Protein AF-A0A0B6YQS5-F1 (afdb_monomer)

Sequence (88 aa):
PTGQNNLCSLDLLHTAGLVNYFGKSMPLDKIQISPLLLQKGETRLALYGLGSIRDERLHRMFLKKDVSMLRPKEHQDGWFNIFVLHQN

Structure (mmCIF, N/CA/C/O backbone):
data_AF-A0A0B6YQS5-F1
#
_entry.id   AF-A0A0B6YQS5-F1
#
loop_
_atom_site.group_PDB
_atom_site.id
_atom_site.type_symbol
_atom_site.label_atom_id
_atom_site.label_alt_id
_atom_site.label_comp_id
_atom_site.label_asym_id
_atom_site.label_entity_id
_atom_site.label_seq_id
_atom_site.pdbx_PDB_ins_code
_atom_site.Cartn_x
_atom_site.Cartn_y
_atom_site.Cartn_z
_atom_site.occupancy
_atom_site.B_iso_or_equiv
_atom_site.auth_seq_id
_atom_site.auth_comp_id
_atom_site.auth_asym_id
_atom_site.auth_atom_id
_atom_site.pdbx_PDB_model_num
ATOM 1 N N . PRO A 1 1 ? 2.093 -5.805 -14.443 1.00 81.75 1 PRO A N 1
ATOM 2 C CA . PRO A 1 1 ? 1.324 -5.007 -15.427 1.00 81.75 1 PRO A CA 1
ATOM 3 C C . PRO A 1 1 ? 1.960 -5.153 -16.812 1.00 81.75 1 PRO A C 1
ATOM 5 O O . PRO A 1 1 ? 3.182 -5.063 -16.897 1.00 81.75 1 PRO A O 1
ATOM 8 N N . THR A 1 2 ? 1.180 -5.469 -17.844 1.00 78.12 2 THR A N 1
ATOM 9 C CA . THR A 1 2 ? 1.663 -5.771 -19.202 1.00 78.12 2 THR A CA 1
ATOM 10 C C . THR A 1 2 ? 0.654 -5.315 -20.260 1.00 78.12 2 THR A C 1
ATOM 12 O O . THR A 1 2 ? -0.529 -5.135 -19.969 1.00 78.12 2 THR A O 1
ATOM 15 N N . GLY A 1 3 ? 1.114 -5.162 -21.504 1.00 79.12 3 GLY A N 1
ATOM 16 C CA . GLY A 1 3 ? 0.266 -4.831 -22.654 1.00 79.12 3 GLY A CA 1
ATOM 17 C C . GLY A 1 3 ? -0.088 -3.346 -22.774 1.00 79.12 3 GLY A C 1
ATOM 18 O O . GLY A 1 3 ? 0.317 -2.522 -21.956 1.00 79.12 3 GLY A O 1
ATOM 19 N N . GLN A 1 4 ? -0.858 -3.016 -23.815 1.00 69.12 4 GLN A N 1
ATOM 20 C CA . GLN A 1 4 ? -1.150 -1.642 -24.255 1.00 69.12 4 GLN A CA 1
ATOM 21 C C . GLN A 1 4 ? -1.812 -0.770 -23.173 1.00 69.12 4 GLN A C 1
ATOM 23 O O . GLN A 1 4 ? -1.573 0.431 -23.122 1.00 69.12 4 GLN A O 1
ATOM 28 N N . ASN A 1 5 ? -2.562 -1.394 -22.260 1.00 75.69 5 ASN A N 1
ATOM 29 C CA . ASN A 1 5 ? -3.293 -0.713 -21.186 1.00 75.69 5 ASN A CA 1
ATOM 30 C C . ASN A 1 5 ? -2.629 -0.859 -19.806 1.00 75.69 5 ASN A C 1
ATOM 32 O O . ASN A 1 5 ? -3.216 -0.472 -18.797 1.00 75.69 5 ASN A O 1
ATOM 36 N N . ASN A 1 6 ? -1.424 -1.440 -19.737 1.00 79.62 6 ASN A N 1
ATOM 37 C CA . ASN A 1 6 ? -0.695 -1.673 -18.488 1.00 79.62 6 ASN A CA 1
ATOM 38 C C . ASN A 1 6 ? -1.556 -2.371 -17.406 1.00 79.62 6 ASN A C 1
ATOM 40 O O . ASN A 1 6 ? -1.575 -1.982 -16.229 1.00 79.62 6 ASN A O 1
ATOM 44 N N . LEU A 1 7 ? -2.301 -3.398 -17.826 1.00 84.12 7 LEU A N 1
ATOM 45 C CA . LEU A 1 7 ? -3.190 -4.185 -16.971 1.00 84.12 7 LEU A CA 1
ATOM 46 C C . LEU A 1 7 ? -2.449 -5.399 -16.398 1.00 84.12 7 LEU A C 1
ATOM 48 O O . LEU A 1 7 ? -1.456 -5.866 -16.956 1.00 84.12 7 LEU A O 1
ATOM 52 N N . CYS A 1 8 ? -2.895 -5.912 -15.262 1.00 87.31 8 CYS A N 1
ATOM 53 C CA . CYS A 1 8 ? -2.440 -7.176 -14.691 1.00 87.31 8 CYS A CA 1
ATOM 54 C C . CYS A 1 8 ? -3.619 -8.137 -14.493 1.00 87.31 8 CYS A C 1
ATOM 56 O O . CYS A 1 8 ? -4.777 -7.737 -14.558 1.00 87.31 8 CYS A O 1
ATOM 58 N N . SER A 1 9 ? -3.340 -9.412 -14.213 1.00 90.44 9 SER A N 1
ATOM 59 C CA . SER A 1 9 ? -4.388 -10.414 -13.966 1.00 90.44 9 SER A CA 1
ATOM 60 C C . SER A 1 9 ? -5.319 -10.032 -12.807 1.00 90.44 9 SER A C 1
ATOM 62 O O . SER A 1 9 ? -6.493 -10.386 -12.821 1.00 90.44 9 SER A O 1
ATOM 64 N N . LEU A 1 10 ? -4.820 -9.264 -11.828 1.00 90.44 10 LEU A N 1
ATOM 65 C CA . LEU A 1 10 ? -5.640 -8.738 -10.733 1.00 90.44 10 LEU A CA 1
ATOM 66 C C . LEU A 1 10 ? -6.665 -7.707 -11.218 1.00 90.44 10 LEU A C 1
ATOM 68 O O . LEU A 1 10 ? -7.744 -7.649 -10.641 1.00 90.44 10 LEU A O 1
ATOM 72 N N . ASP A 1 11 ? -6.377 -6.946 -12.282 1.00 90.44 11 ASP A N 1
ATOM 73 C CA . ASP A 1 11 ? -7.348 -6.013 -12.866 1.00 90.44 11 ASP A CA 1
ATOM 74 C C . ASP A 1 11 ? -8.564 -6.786 -13.428 1.00 90.44 11 ASP A C 1
ATOM 76 O O . ASP A 1 11 ? -9.694 -6.348 -13.244 1.00 90.44 11 ASP A O 1
ATOM 80 N N . LEU A 1 12 ? -8.362 -7.971 -14.027 1.00 92.50 12 LEU A N 1
ATOM 81 C CA . LEU A 1 12 ? -9.457 -8.831 -14.514 1.00 92.50 12 LEU A CA 1
ATOM 82 C C . LEU A 1 12 ? -10.313 -9.404 -13.377 1.00 92.50 12 LEU A C 1
ATOM 84 O O . LEU A 1 12 ? -11.538 -9.424 -13.456 1.00 92.50 12 LEU A O 1
ATOM 88 N N . LEU A 1 13 ? -9.675 -9.881 -12.307 1.00 94.25 13 LEU A N 1
ATOM 89 C CA . LEU A 1 13 ? -10.401 -10.397 -11.143 1.00 94.25 13 LEU A CA 1
ATOM 90 C C . LEU A 1 13 ? -11.139 -9.281 -10.397 1.00 94.25 13 LEU A C 1
ATOM 92 O O . LEU A 1 13 ? -12.203 -9.517 -9.824 1.00 94.25 13 LEU A O 1
ATOM 96 N N . HIS A 1 14 ? -10.584 -8.070 -10.420 1.00 94.19 14 HIS A N 1
ATOM 97 C CA . HIS A 1 14 ? -11.211 -6.895 -9.842 1.00 94.19 14 HIS A CA 1
ATOM 98 C C . HIS A 1 14 ? -12.459 -6.472 -10.610 1.00 94.19 14 HIS A C 1
ATOM 100 O O . HIS A 1 14 ? -13.509 -6.283 -10.002 1.00 94.19 14 HIS A O 1
ATOM 106 N N . THR A 1 15 ? -12.386 -6.404 -11.941 1.00 93.75 15 THR A N 1
ATOM 107 C CA . THR A 1 15 ? -13.558 -6.082 -12.768 1.00 93.75 15 THR A CA 1
ATOM 108 C C . THR A 1 15 ? -14.634 -7.165 -12.714 1.00 93.75 15 THR A C 1
ATOM 110 O O . THR A 1 15 ? -15.813 -6.845 -12.824 1.00 93.75 15 THR A O 1
ATOM 113 N N . ALA A 1 16 ? -14.255 -8.424 -12.476 1.00 96.19 16 ALA A N 1
ATOM 114 C CA . ALA A 1 16 ? -15.189 -9.521 -12.224 1.00 96.19 16 ALA A CA 1
ATOM 115 C C . ALA A 1 16 ? -15.831 -9.494 -10.817 1.00 96.19 16 ALA A C 1
ATOM 117 O O . ALA A 1 16 ? -16.686 -10.328 -10.528 1.00 96.19 16 ALA A O 1
ATOM 118 N N . GLY A 1 17 ? -15.423 -8.579 -9.929 1.00 95.38 17 GLY A N 1
ATOM 119 C CA . GLY A 1 17 ? -15.958 -8.462 -8.567 1.00 95.38 17 GLY A CA 1
ATOM 120 C C . GLY A 1 17 ? -15.431 -9.506 -7.575 1.00 95.38 17 GLY A C 1
ATOM 121 O O . GLY A 1 17 ? -15.979 -9.643 -6.484 1.00 95.38 17 GLY A O 1
ATOM 122 N N . LEU A 1 18 ? -14.374 -10.243 -7.930 1.00 96.69 18 LEU A N 1
ATOM 123 C CA . LEU A 1 18 ? -13.825 -11.327 -7.106 1.00 96.69 18 LEU A CA 1
ATOM 124 C C . LEU A 1 18 ? -12.717 -10.853 -6.157 1.00 96.69 18 LEU A C 1
ATOM 126 O O . LEU A 1 18 ? -12.492 -11.462 -5.113 1.00 96.69 18 LEU A O 1
ATOM 130 N N . VAL A 1 19 ? -11.996 -9.787 -6.518 1.00 95.00 19 VAL A N 1
ATOM 131 C CA . VAL A 1 19 ? -10.832 -9.280 -5.772 1.00 95.00 19 VAL A CA 1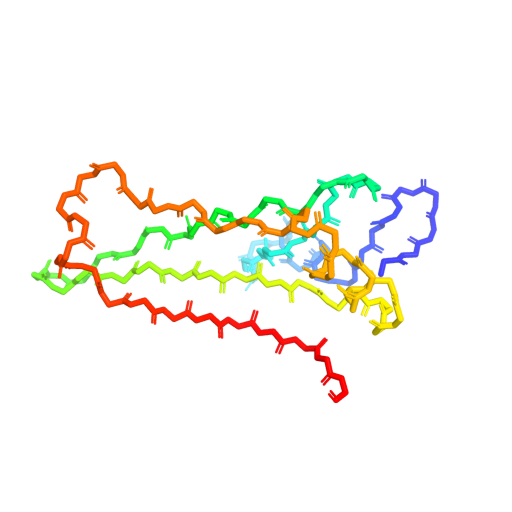
ATOM 132 C C . VAL A 1 19 ? -10.867 -7.754 -5.694 1.00 95.00 19 VAL A C 1
ATOM 134 O O . VAL A 1 19 ? -11.278 -7.084 -6.630 1.00 95.00 19 VAL A O 1
ATOM 137 N N . ASN A 1 20 ? -10.370 -7.170 -4.603 1.00 94.31 20 ASN A N 1
ATOM 138 C CA . ASN A 1 20 ? -10.110 -5.731 -4.523 1.00 94.31 20 ASN A CA 1
ATOM 139 C C . ASN A 1 20 ? -8.630 -5.459 -4.791 1.00 94.31 20 A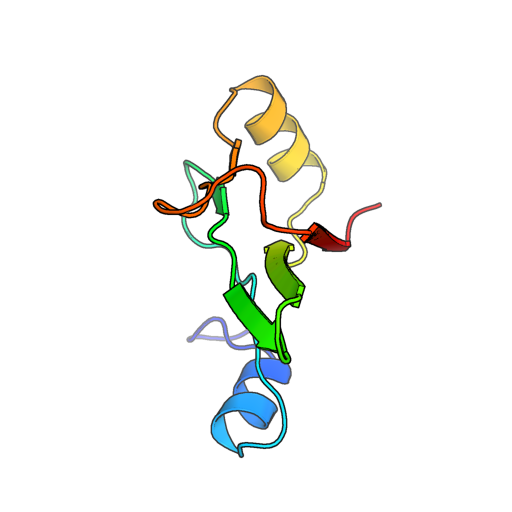SN A C 1
ATOM 141 O O . ASN A 1 20 ? -7.787 -5.732 -3.936 1.00 94.31 20 ASN A O 1
ATOM 145 N N . TYR A 1 21 ? -8.301 -4.946 -5.977 1.00 93.00 21 TYR A N 1
ATOM 146 C CA . TYR A 1 21 ? -6.921 -4.605 -6.307 1.00 93.00 21 TYR A CA 1
ATOM 147 C C . TYR A 1 21 ? -6.584 -3.189 -5.820 1.00 93.00 21 TYR A C 1
ATOM 149 O O . TYR A 1 21 ? -7.208 -2.217 -6.236 1.00 93.00 21 TYR A O 1
ATOM 157 N N . PHE A 1 22 ? -5.592 -3.071 -4.934 1.00 93.31 22 PHE A N 1
ATOM 158 C CA . PHE A 1 22 ? -5.144 -1.804 -4.349 1.00 93.31 22 PHE A CA 1
ATOM 159 C C . PHE A 1 22 ? -3.614 -1.682 -4.372 1.00 93.31 22 PHE A C 1
ATOM 161 O O . PHE A 1 22 ? -2.901 -2.642 -4.663 1.00 93.31 22 PHE A O 1
ATOM 168 N N . GLY A 1 23 ? -3.098 -0.482 -4.086 1.00 87.12 23 GLY A N 1
ATOM 169 C CA . GLY A 1 23 ? -1.653 -0.231 -4.014 1.00 87.12 23 GLY A CA 1
ATOM 170 C C . GLY A 1 23 ? -0.937 -0.171 -5.368 1.00 87.12 23 GLY A C 1
ATOM 171 O O . GLY A 1 23 ? 0.292 -0.188 -5.417 1.00 87.12 23 GLY A O 1
ATOM 172 N N . LYS A 1 24 ? -1.674 -0.091 -6.485 1.00 85.69 24 LYS A N 1
ATOM 173 C CA . LYS A 1 24 ? -1.095 0.133 -7.819 1.00 85.69 24 LYS A CA 1
ATOM 174 C C . LYS A 1 24 ? -0.458 1.526 -7.857 1.00 85.69 24 LYS A C 1
ATOM 176 O O . LYS A 1 24 ? -1.158 2.532 -7.852 1.00 85.69 24 LYS A O 1
ATOM 181 N N . SER A 1 25 ? 0.870 1.596 -7.894 1.00 69.12 25 SER A N 1
ATOM 182 C CA . SER A 1 25 ? 1.589 2.872 -7.928 1.00 69.12 25 SER A CA 1
ATOM 183 C C . SER A 1 25 ? 1.742 3.402 -9.360 1.00 69.12 25 SER A C 1
ATOM 185 O O . SER A 1 25 ? 2.420 2.776 -10.178 1.00 69.12 25 SER A O 1
ATOM 187 N N . MET A 1 26 ? 1.195 4.583 -9.643 1.00 65.00 26 MET A N 1
ATOM 188 C CA . MET A 1 26 ? 1.607 5.477 -10.741 1.00 65.00 26 MET A CA 1
ATOM 189 C C . MET A 1 26 ? 1.562 6.905 -10.175 1.00 65.00 26 MET A C 1
ATOM 191 O O . MET A 1 26 ? 0.550 7.218 -9.549 1.00 65.00 26 MET A O 1
ATOM 195 N N . PRO A 1 27 ? 2.620 7.742 -10.265 1.00 62.38 27 PRO A N 1
ATOM 196 C CA . PRO A 1 27 ? 3.372 8.159 -11.460 1.00 62.38 27 PRO A CA 1
ATOM 197 C C . PRO A 1 27 ? 4.903 7.920 -11.363 1.00 62.38 27 PRO A C 1
ATOM 199 O O . PRO A 1 27 ? 5.394 7.260 -10.447 1.00 62.38 27 PRO A O 1
ATOM 202 N N . LEU A 1 28 ? 5.667 8.398 -12.359 1.00 65.38 28 LEU A N 1
ATOM 203 C CA . LEU A 1 28 ? 7.121 8.191 -12.493 1.00 65.38 28 LEU A CA 1
ATOM 204 C C . LEU A 1 28 ? 7.964 8.928 -11.434 1.00 65.38 28 LEU A C 1
ATOM 206 O O . LEU A 1 28 ? 8.968 8.365 -10.991 1.00 65.38 28 LEU A O 1
ATOM 210 N N . ASP A 1 29 ? 7.518 10.108 -10.991 1.00 78.31 29 ASP A N 1
ATOM 211 C CA . ASP A 1 29 ? 8.371 11.064 -10.266 1.00 78.31 29 ASP A CA 1
ATOM 212 C C . ASP A 1 29 ? 8.226 11.033 -8.740 1.00 78.31 29 ASP A C 1
ATOM 214 O O . ASP A 1 29 ? 9.209 11.245 -8.039 1.00 78.31 29 ASP A O 1
ATOM 218 N N . LYS A 1 30 ? 7.028 10.753 -8.206 1.00 87.44 30 LYS A N 1
ATOM 219 C CA . LYS A 1 30 ? 6.756 10.690 -6.756 1.00 87.44 30 LYS A CA 1
ATOM 220 C C . LYS A 1 30 ? 5.825 9.535 -6.419 1.00 87.44 30 LYS A C 1
ATOM 222 O O . LYS A 1 30 ? 4.866 9.296 -7.139 1.00 87.44 30 LYS A O 1
ATOM 227 N N . ILE A 1 31 ? 6.074 8.836 -5.318 1.00 90.69 31 ILE A N 1
ATOM 228 C CA . ILE A 1 31 ? 5.197 7.777 -4.810 1.00 90.69 31 ILE A CA 1
ATOM 229 C C . ILE A 1 31 ? 4.387 8.358 -3.653 1.00 90.69 31 ILE A C 1
ATOM 231 O O . ILE A 1 31 ? 4.933 8.641 -2.591 1.00 90.69 31 ILE A O 1
ATOM 235 N N . GLN A 1 32 ? 3.080 8.513 -3.858 1.00 91.25 32 GLN A N 1
ATOM 236 C CA . GLN A 1 32 ? 2.130 8.821 -2.791 1.00 91.25 32 GLN A CA 1
ATOM 237 C C . GLN A 1 32 ? 1.292 7.582 -2.494 1.00 91.25 32 GLN A C 1
ATOM 239 O O . GLN A 1 32 ? 0.604 7.071 -3.376 1.00 91.25 32 GLN A O 1
ATOM 244 N N . ILE A 1 33 ? 1.361 7.095 -1.256 1.00 93.38 33 ILE A N 1
ATOM 245 C CA . ILE A 1 33 ? 0.613 5.919 -0.807 1.00 93.38 33 ILE A CA 1
ATOM 246 C C . ILE A 1 33 ? -0.559 6.401 0.045 1.00 93.38 33 ILE A C 1
ATOM 248 O O . ILE A 1 33 ? -0.358 6.957 1.126 1.00 93.38 33 ILE A O 1
ATOM 252 N N . SER A 1 34 ? -1.780 6.188 -0.441 1.00 93.00 34 SER A N 1
ATOM 253 C CA . SER A 1 34 ? -3.012 6.422 0.312 1.00 93.00 34 SER A CA 1
ATOM 254 C C . SER A 1 34 ? -3.504 5.124 0.970 1.00 93.00 34 SER A C 1
ATOM 256 O O . SER A 1 34 ? -3.438 4.059 0.349 1.00 93.00 34 SER A O 1
ATOM 258 N N . PRO A 1 35 ? -3.995 5.179 2.220 1.00 95.25 35 PRO A N 1
ATOM 259 C CA . PRO A 1 35 ? -4.558 4.016 2.885 1.00 95.25 35 PRO A CA 1
ATOM 260 C C . PRO A 1 35 ? -5.993 3.752 2.427 1.00 95.25 35 PRO A C 1
ATOM 262 O O . PRO A 1 35 ? -6.781 4.680 2.230 1.00 95.25 35 PRO A O 1
ATOM 265 N N . LEU A 1 36 ? -6.360 2.475 2.359 1.00 95.25 36 LEU A N 1
ATOM 266 C CA . LEU A 1 36 ? -7.750 2.046 2.446 1.00 95.25 36 LEU A CA 1
ATOM 267 C C . LEU A 1 36 ? -8.189 2.097 3.908 1.00 95.25 36 LEU A C 1
ATOM 269 O O . LEU A 1 36 ? -7.529 1.537 4.785 1.00 95.25 36 LEU A O 1
ATOM 273 N N . LEU A 1 37 ? -9.304 2.774 4.161 1.00 95.69 37 LEU A N 1
ATOM 274 C CA . LEU A 1 37 ? -9.861 2.936 5.496 1.00 95.69 37 LEU A CA 1
ATOM 275 C C . LEU A 1 37 ? -10.945 1.888 5.716 1.00 95.69 37 LEU A C 1
ATOM 277 O O . LEU A 1 37 ? -11.968 1.885 5.036 1.00 95.69 37 LEU A O 1
ATOM 281 N N . LEU A 1 38 ? -10.701 0.988 6.660 1.00 96.19 38 LEU A N 1
ATOM 282 C CA . LEU A 1 38 ? -11.604 -0.092 7.026 1.00 96.19 38 LEU A CA 1
ATOM 283 C C . LEU A 1 38 ? -11.968 0.052 8.500 1.00 96.19 38 LEU A C 1
ATOM 285 O O . LEU A 1 38 ? -11.122 0.379 9.330 1.00 96.19 38 LEU A O 1
ATOM 289 N N . GLN A 1 39 ? -13.222 -0.218 8.842 1.00 96.12 39 GLN A N 1
ATOM 290 C CA . GLN A 1 39 ? -13.684 -0.194 10.223 1.00 96.12 39 GLN A CA 1
ATOM 291 C C . GLN A 1 39 ? -14.547 -1.418 10.496 1.00 96.12 39 GLN A C 1
ATOM 293 O O . GLN A 1 39 ? -15.434 -1.758 9.713 1.00 96.12 39 GLN A O 1
ATOM 298 N N . LYS A 1 40 ? -14.286 -2.073 11.625 1.00 96.94 40 LYS A N 1
ATOM 299 C CA . LYS A 1 40 ? -15.105 -3.168 12.137 1.00 96.94 40 LYS A CA 1
ATOM 300 C C . LYS A 1 40 ? -15.392 -2.900 13.609 1.00 96.94 40 LYS A C 1
ATOM 302 O O . LYS A 1 40 ? -14.499 -3.011 14.445 1.00 96.94 40 LYS A O 1
ATOM 307 N N . GLY A 1 41 ? -16.637 -2.536 13.912 1.00 96.19 41 GLY A N 1
ATOM 308 C CA . GLY A 1 41 ? -17.006 -2.051 15.243 1.00 96.19 41 GLY A CA 1
ATOM 309 C C . GLY A 1 41 ? -16.210 -0.793 15.600 1.00 96.19 41 GLY A C 1
ATOM 310 O O . GLY A 1 41 ? -16.185 0.166 14.830 1.00 96.19 41 GLY A O 1
ATOM 311 N N . GLU A 1 42 ? -15.528 -0.817 16.741 1.00 95.00 42 GLU A N 1
ATOM 312 C CA . GLU A 1 42 ? -14.694 0.295 17.222 1.00 95.00 42 GLU A CA 1
ATOM 313 C C . GLU A 1 42 ? -13.266 0.273 16.653 1.00 95.00 42 GLU A C 1
ATOM 315 O O . GLU A 1 42 ? -12.554 1.278 16.693 1.00 95.00 42 GLU A O 1
ATOM 320 N N . THR A 1 43 ? -12.827 -0.859 16.093 1.00 95.75 43 THR A N 1
ATOM 321 C CA . THR A 1 43 ? -11.480 -0.997 15.537 1.00 95.75 43 THR A CA 1
ATOM 322 C C . THR A 1 43 ? -11.412 -0.400 14.136 1.00 95.75 43 THR A C 1
ATOM 324 O O . THR A 1 43 ? -12.178 -0.771 13.242 1.00 95.75 43 THR A O 1
ATOM 327 N N . ARG A 1 44 ? -10.441 0.492 13.933 1.00 96.56 44 ARG A N 1
ATOM 328 C CA . ARG A 1 44 ? -10.159 1.153 12.656 1.00 96.56 44 ARG A CA 1
ATOM 329 C C . ARG A 1 44 ? -8.811 0.700 12.106 1.00 96.56 44 ARG A C 1
ATOM 331 O O . ARG A 1 44 ? -7.822 0.657 12.834 1.00 96.56 44 ARG A O 1
ATOM 338 N N . LEU A 1 45 ? -8.777 0.389 10.817 1.00 96.62 45 LEU A N 1
ATOM 339 C CA . LEU A 1 45 ? -7.626 -0.124 10.085 1.00 96.62 45 LEU A CA 1
ATOM 340 C C . LEU A 1 45 ? -7.322 0.788 8.892 1.00 96.62 45 LEU A C 1
ATOM 342 O O . LEU A 1 45 ? -8.174 0.998 8.031 1.00 96.62 45 LEU A O 1
ATOM 346 N N . ALA A 1 46 ? -6.099 1.308 8.842 1.00 97.25 46 ALA A N 1
ATOM 347 C CA . ALA A 1 46 ? -5.542 2.010 7.696 1.00 97.25 46 ALA A CA 1
ATOM 348 C C . ALA A 1 46 ? -4.604 1.047 6.955 1.00 97.25 46 ALA A C 1
ATOM 350 O O . ALA A 1 46 ? -3.499 0.751 7.417 1.00 97.25 46 ALA A O 1
ATOM 351 N N . LEU A 1 47 ? -5.075 0.520 5.826 1.00 97.31 47 LEU A N 1
ATOM 352 C CA . LEU A 1 47 ? -4.369 -0.465 5.014 1.00 97.31 47 LEU A CA 1
ATOM 353 C C . LEU A 1 47 ? -3.657 0.221 3.845 1.00 97.31 47 LEU A C 1
ATOM 355 O O . LEU A 1 47 ? -4.281 0.644 2.874 1.00 97.31 47 LEU A O 1
ATOM 359 N N . TYR A 1 48 ? -2.339 0.304 3.932 1.00 96.62 48 TYR A N 1
ATOM 360 C CA . TYR A 1 48 ? -1.454 0.835 2.906 1.00 96.62 48 TYR A CA 1
ATOM 361 C C . TYR A 1 48 ? -0.973 -0.300 2.000 1.00 96.62 48 TYR A C 1
ATOM 363 O O . TYR A 1 48 ? -0.693 -1.408 2.464 1.00 96.62 48 TYR A O 1
ATOM 371 N N . GLY A 1 49 ? -0.828 -0.020 0.707 1.00 95.06 49 GLY A N 1
ATOM 372 C CA . GLY A 1 49 ? -0.333 -0.988 -0.268 1.00 95.06 49 GLY A CA 1
ATOM 373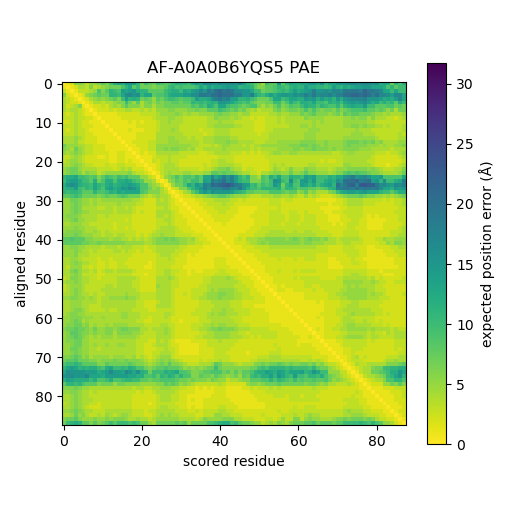 C C . GLY A 1 49 ? 0.646 -0.359 -1.246 1.00 95.06 49 GLY A C 1
ATOM 374 O O . GLY A 1 49 ? 0.390 0.729 -1.760 1.00 95.06 49 GLY A O 1
ATOM 375 N N . LEU A 1 50 ? 1.741 -1.063 -1.525 1.00 93.50 50 LEU A N 1
ATOM 376 C CA . LEU A 1 50 ? 2.682 -0.731 -2.588 1.00 93.50 50 LEU A CA 1
ATOM 377 C C . LEU A 1 50 ? 2.898 -1.965 -3.464 1.00 93.50 50 LEU A C 1
ATOM 379 O O . LEU A 1 50 ? 3.523 -2.943 -3.050 1.00 93.50 50 LEU A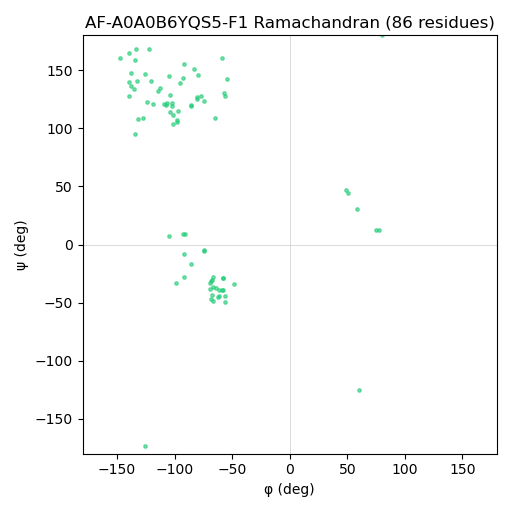 O 1
ATOM 383 N N . GLY A 1 51 ? 2.372 -1.914 -4.686 1.00 91.06 51 GLY A N 1
ATOM 384 C CA . GLY A 1 51 ? 2.644 -2.919 -5.706 1.00 91.06 51 GLY A CA 1
ATOM 385 C C . GLY A 1 51 ? 4.140 -3.011 -6.009 1.00 91.06 51 GLY A C 1
ATOM 386 O O . GLY A 1 51 ? 4.899 -2.086 -5.726 1.00 91.06 51 GLY A O 1
ATOM 387 N N . SER A 1 52 ? 4.572 -4.129 -6.595 1.00 89.94 52 SER A N 1
ATOM 388 C CA . SER A 1 52 ? 5.984 -4.318 -6.933 1.00 89.94 52 SER A CA 1
ATOM 389 C C . SER A 1 52 ? 6.491 -3.192 -7.845 1.00 89.94 52 SER A C 1
ATOM 391 O O . SER A 1 52 ? 5.879 -2.846 -8.861 1.00 89.94 52 SER A O 1
ATOM 393 N N . ILE A 1 53 ? 7.625 -2.624 -7.451 1.00 90.19 53 ILE A N 1
ATOM 394 C CA . ILE A 1 53 ? 8.395 -1.613 -8.172 1.00 90.19 53 ILE A CA 1
ATOM 395 C C . ILE A 1 53 ? 9.804 -2.190 -8.266 1.00 90.19 53 ILE A C 1
ATOM 397 O O . ILE A 1 53 ? 10.233 -2.892 -7.363 1.00 90.19 53 ILE A O 1
ATOM 401 N N . ARG A 1 54 ? 10.533 -1.907 -9.349 1.00 90.25 54 ARG A N 1
ATOM 402 C CA . ARG A 1 54 ? 11.948 -2.296 -9.441 1.00 90.25 54 ARG A CA 1
ATOM 403 C C . ARG A 1 54 ? 12.724 -1.721 -8.252 1.00 90.25 54 ARG A C 1
ATOM 405 O O . ARG A 1 54 ? 12.674 -0.505 -8.051 1.00 90.25 54 ARG A O 1
ATOM 412 N N . ASP A 1 55 ? 13.467 -2.555 -7.533 1.00 91.88 55 ASP A N 1
ATOM 413 C CA . ASP A 1 55 ? 14.098 -2.194 -6.257 1.00 91.88 55 ASP A CA 1
ATOM 414 C C . ASP A 1 55 ? 15.010 -0.969 -6.379 1.00 91.88 55 ASP A C 1
ATOM 416 O O . ASP A 1 55 ? 14.899 -0.029 -5.597 1.00 91.88 55 ASP A O 1
ATOM 420 N N . GLU A 1 56 ? 15.839 -0.901 -7.427 1.00 92.06 56 GLU A N 1
ATOM 421 C CA . GLU A 1 56 ? 16.726 0.244 -7.686 1.00 92.06 56 GLU A CA 1
ATOM 422 C C . GLU A 1 56 ? 15.947 1.564 -7.830 1.00 92.06 56 GLU A C 1
ATOM 424 O O . GLU A 1 56 ? 16.350 2.614 -7.319 1.00 92.06 56 GLU A O 1
ATOM 429 N N . ARG A 1 57 ? 14.782 1.520 -8.494 1.00 90.38 57 ARG A N 1
ATOM 430 C CA . ARG A 1 57 ? 13.909 2.691 -8.624 1.00 90.38 57 ARG A CA 1
ATOM 431 C C . ARG A 1 57 ? 13.346 3.073 -7.263 1.00 90.38 57 ARG A C 1
ATOM 433 O O . ARG A 1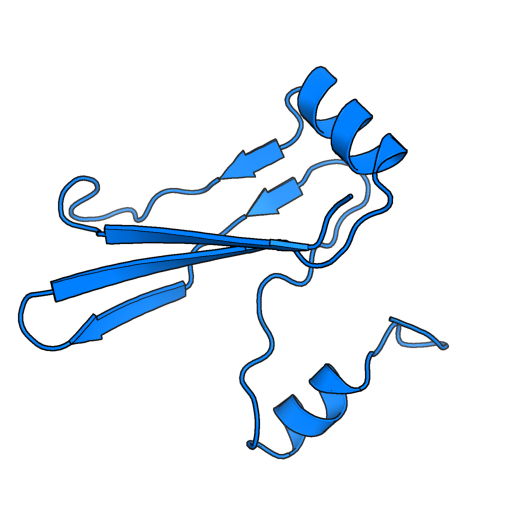 57 ? 13.397 4.252 -6.921 1.00 90.38 57 ARG A O 1
ATOM 440 N N . LEU A 1 58 ? 12.809 2.111 -6.515 1.00 91.69 58 LEU A N 1
ATOM 441 C CA . LEU A 1 58 ? 12.220 2.377 -5.206 1.00 91.69 58 LEU A CA 1
ATOM 442 C C . LEU A 1 58 ? 13.267 2.945 -4.236 1.00 91.69 58 LEU A C 1
ATOM 444 O O . LEU A 1 58 ? 13.020 3.969 -3.602 1.00 91.69 58 LEU A O 1
ATOM 448 N N . HIS A 1 59 ? 14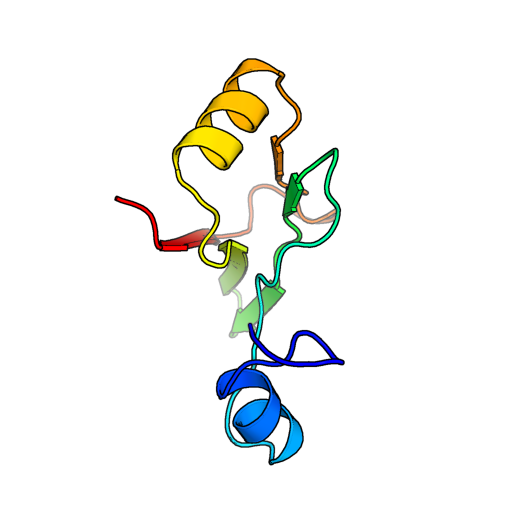.464 2.360 -4.206 1.00 92.38 59 HIS A N 1
ATOM 449 C CA . HIS A 1 59 ? 15.602 2.834 -3.425 1.00 92.38 59 HIS A CA 1
ATOM 450 C C . HIS A 1 59 ? 15.960 4.288 -3.761 1.00 92.38 59 HIS A C 1
ATOM 452 O O . HIS A 1 59 ? 16.028 5.138 -2.871 1.00 92.38 59 HIS A O 1
ATOM 458 N N . ARG A 1 60 ? 16.098 4.617 -5.053 1.00 92.75 60 ARG A N 1
ATOM 459 C CA . ARG A 1 60 ? 16.366 5.993 -5.499 1.00 92.75 60 ARG A CA 1
ATOM 460 C C . ARG A 1 60 ? 15.274 6.968 -5.058 1.00 92.75 60 ARG A C 1
ATOM 462 O O . ARG A 1 60 ? 15.588 8.098 -4.694 1.00 92.75 60 ARG A O 1
ATOM 469 N N . MET A 1 61 ? 14.008 6.559 -5.096 1.00 92.38 61 MET A N 1
ATOM 470 C CA . MET A 1 61 ? 12.894 7.409 -4.664 1.00 92.38 61 MET A CA 1
ATOM 471 C C . MET A 1 61 ? 12.898 7.638 -3.150 1.00 92.38 61 MET A C 1
ATOM 473 O O . MET A 1 61 ? 12.659 8.763 -2.712 1.00 92.38 61 MET A O 1
ATOM 477 N N . PHE A 1 62 ? 13.242 6.622 -2.353 1.00 92.69 62 PHE A N 1
ATOM 478 C CA . PHE A 1 62 ? 13.438 6.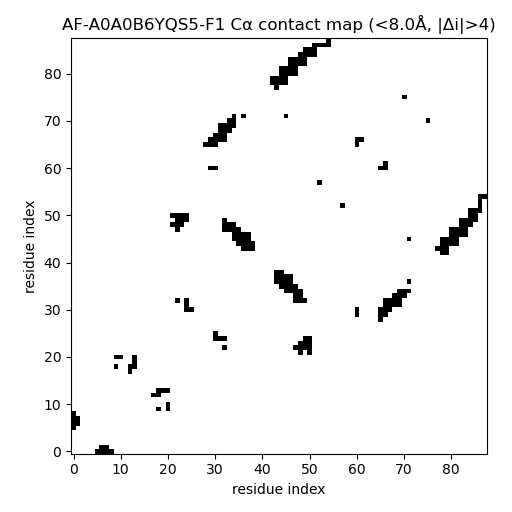791 -0.912 1.00 92.69 62 PHE A CA 1
ATOM 479 C C . PHE A 1 62 ? 14.584 7.760 -0.597 1.00 92.69 62 PHE A C 1
ATOM 481 O O . PHE A 1 62 ? 14.396 8.668 0.211 1.00 92.69 62 PHE A O 1
ATOM 488 N N . LEU A 1 63 ? 15.731 7.639 -1.278 1.00 94.81 63 LEU A N 1
ATOM 489 C CA . LEU A 1 63 ? 16.865 8.557 -1.095 1.00 94.81 63 LEU A CA 1
ATOM 490 C C . LEU A 1 63 ? 16.514 10.009 -1.445 1.00 94.81 63 LEU A C 1
ATOM 492 O O . LEU A 1 63 ? 16.917 10.932 -0.739 1.00 94.81 63 LEU A O 1
ATOM 496 N N . LYS A 1 64 ? 15.731 10.219 -2.509 1.00 94.75 64 LYS A N 1
ATOM 497 C CA . LYS A 1 64 ? 15.261 11.551 -2.920 1.00 94.75 64 LYS A CA 1
ATOM 498 C C . LYS A 1 64 ? 14.150 12.124 -2.034 1.00 94.75 64 LYS A C 1
ATOM 500 O O . LYS A 1 64 ? 13.771 13.273 -2.228 1.00 94.75 64 LYS A O 1
ATOM 505 N N . LYS A 1 65 ? 13.644 11.358 -1.057 1.00 93.81 65 LYS A N 1
ATOM 506 C CA . LYS A 1 65 ? 12.458 11.702 -0.250 1.00 93.81 65 LYS A CA 1
ATOM 507 C C . LYS A 1 65 ? 11.195 11.911 -1.098 1.00 93.81 65 LYS A C 1
ATOM 509 O O . LYS A 1 65 ? 10.300 12.660 -0.720 1.00 93.81 65 LYS A O 1
ATOM 514 N N . ASP A 1 66 ? 11.106 11.200 -2.221 1.00 93.62 66 ASP A N 1
ATOM 515 C CA . ASP A 1 66 ? 9.969 11.239 -3.148 1.00 93.62 66 ASP A CA 1
ATOM 516 C C . ASP A 1 66 ? 8.898 10.182 -2.817 1.00 93.62 66 ASP A C 1
ATOM 518 O O . ASP A 1 66 ? 7.967 9.976 -3.596 1.00 93.62 66 ASP A O 1
ATOM 522 N N . VAL A 1 67 ? 9.014 9.503 -1.671 1.00 93.12 67 VAL A N 1
ATOM 523 C CA . VAL A 1 67 ? 8.022 8.548 -1.160 1.00 93.12 67 VAL A CA 1
ATOM 524 C C . VAL A 1 67 ? 7.329 9.149 0.057 1.00 93.12 67 VAL A C 1
ATOM 526 O O . VAL A 1 67 ? 7.982 9.456 1.053 1.00 93.12 67 VAL A O 1
ATOM 529 N N . SER A 1 68 ? 6.006 9.296 0.001 1.00 93.62 68 SER A N 1
ATOM 530 C CA . SER A 1 68 ? 5.200 9.764 1.127 1.00 93.62 68 SER A CA 1
ATOM 531 C C . SER A 1 68 ? 3.966 8.893 1.350 1.00 93.62 68 SER A C 1
ATOM 533 O O . SER A 1 68 ? 3.313 8.431 0.412 1.00 93.62 68 SER A O 1
ATOM 535 N N . MET A 1 69 ? 3.647 8.658 2.624 1.00 94.12 69 MET A N 1
ATOM 536 C CA . MET A 1 69 ? 2.447 7.940 3.052 1.00 94.12 69 MET A CA 1
ATOM 537 C C . MET A 1 69 ? 1.454 8.945 3.629 1.00 94.12 69 MET A C 1
ATOM 539 O O . MET A 1 69 ? 1.774 9.679 4.565 1.00 94.12 69 MET A O 1
ATOM 543 N N . LEU A 1 70 ? 0.257 9.003 3.053 1.00 93.62 70 LEU A N 1
ATOM 544 C CA . LEU A 1 70 ? -0.789 9.926 3.478 1.00 93.62 70 LEU A CA 1
ATOM 545 C C . LEU A 1 70 ? -1.491 9.364 4.714 1.00 93.62 70 LEU A C 1
ATOM 547 O O . LEU A 1 70 ? -2.000 8.251 4.673 1.00 93.62 70 LEU A O 1
ATOM 551 N N . ARG A 1 71 ? -1.562 10.126 5.807 1.00 93.62 71 ARG A N 1
ATOM 552 C CA . ARG A 1 71 ? -2.323 9.703 6.991 1.00 93.62 71 ARG A CA 1
ATOM 553 C C . ARG A 1 71 ? -3.814 10.044 6.842 1.00 93.62 71 ARG A C 1
ATOM 555 O O . ARG A 1 71 ? -4.143 11.038 6.187 1.00 93.62 71 ARG A O 1
ATOM 562 N N . PRO A 1 72 ? -4.718 9.264 7.464 1.00 92.81 72 PRO A N 1
ATOM 563 C CA . PRO A 1 72 ? -6.134 9.617 7.555 1.00 92.81 72 PRO A CA 1
ATOM 564 C C . PRO A 1 72 ? -6.309 11.015 8.164 1.00 92.81 72 PRO A C 1
ATOM 566 O O . PRO A 1 72 ? -5.573 11.391 9.074 1.00 92.81 72 PRO A O 1
ATOM 569 N N . LYS A 1 73 ? -7.274 11.802 7.673 1.00 89.81 73 LYS A N 1
ATOM 570 C CA . LYS A 1 73 ? -7.496 13.174 8.172 1.00 89.81 73 LYS A CA 1
ATOM 571 C C . LYS A 1 73 ? -7.990 13.193 9.620 1.00 89.81 73 LYS A C 1
ATOM 573 O O . LYS A 1 73 ? -7.601 14.064 10.390 1.00 89.81 73 LYS A O 1
ATOM 578 N N . GLU A 1 74 ? -8.821 12.222 9.980 1.00 87.88 74 GLU A N 1
ATOM 579 C CA . GLU A 1 74 ? -9.489 12.137 11.276 1.00 87.88 74 GLU A CA 1
ATOM 580 C C . GLU A 1 74 ? -8.850 11.069 12.161 1.00 87.88 74 GLU A C 1
ATOM 582 O O . GLU A 1 74 ? -8.440 10.012 11.676 1.00 87.88 74 GLU A O 1
ATOM 587 N N . HIS A 1 75 ? -8.816 11.328 13.471 1.00 80.50 75 HIS A N 1
ATOM 588 C CA . HIS A 1 75 ? -8.394 10.365 14.493 1.00 80.50 75 HIS A CA 1
ATOM 589 C C . HIS A 1 75 ? -7.068 9.666 14.176 1.00 80.50 75 HIS A C 1
ATOM 591 O O . HIS A 1 75 ? -6.979 8.448 14.295 1.00 80.50 75 HIS A O 1
ATOM 597 N N . GLN A 1 76 ? -6.049 10.426 13.766 1.00 79.19 76 GLN A N 1
ATOM 598 C CA . GLN A 1 76 ? -4.779 9.898 13.253 1.00 79.19 76 GLN A CA 1
ATOM 599 C C . GLN A 1 76 ? -4.144 8.796 14.117 1.00 79.19 76 GLN A C 1
ATOM 601 O O . GLN A 1 76 ? -3.546 7.872 13.563 1.00 79.19 76 GLN A O 1
ATOM 606 N N . ASP A 1 77 ? -4.301 8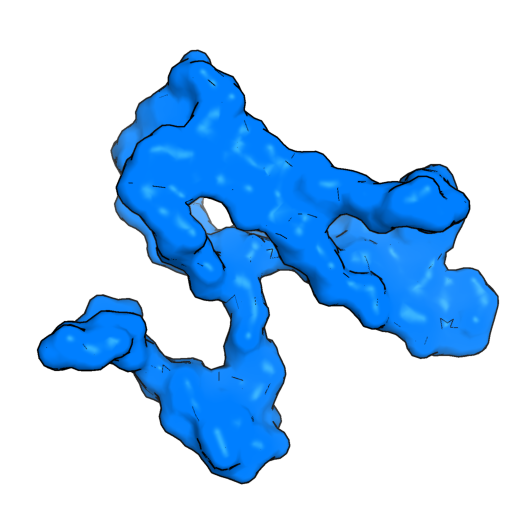.866 15.439 1.00 87.31 77 ASP A N 1
ATOM 607 C CA . ASP A 1 77 ? -3.711 7.916 16.394 1.00 87.31 77 ASP A CA 1
ATOM 608 C C . ASP A 1 77 ? -4.636 6.737 16.739 1.00 87.31 77 ASP A C 1
ATOM 610 O O . ASP A 1 77 ? -4.224 5.773 17.372 1.00 87.31 77 ASP A O 1
ATOM 614 N N . GLY A 1 78 ? -5.891 6.785 16.287 1.00 92.81 78 GLY A N 1
ATOM 615 C CA . GLY A 1 78 ? -6.893 5.741 16.486 1.00 92.81 78 GLY A CA 1
ATOM 616 C C . GLY A 1 78 ? -6.966 4.710 15.358 1.00 92.81 78 GLY A C 1
ATOM 617 O O . GLY A 1 78 ? -7.923 3.936 15.334 1.00 92.81 78 GLY A O 1
ATOM 618 N N . TRP A 1 79 ? -6.017 4.733 14.417 1.00 96.00 79 TRP A N 1
ATOM 619 C CA . TRP A 1 79 ? -5.919 3.782 13.308 1.00 96.00 79 TRP A CA 1
ATOM 620 C C . TRP A 1 79 ? -4.808 2.772 13.562 1.00 96.00 79 TRP A C 1
ATOM 622 O O . TRP A 1 79 ? -3.653 3.142 13.777 1.00 96.00 79 TRP A O 1
ATOM 632 N N . PHE A 1 80 ? -5.131 1.489 13.440 1.00 96.50 80 PHE A N 1
ATOM 633 C CA . PHE A 1 80 ? -4.120 0.457 13.271 1.00 96.50 80 PHE A CA 1
ATOM 634 C C . PHE A 1 80 ?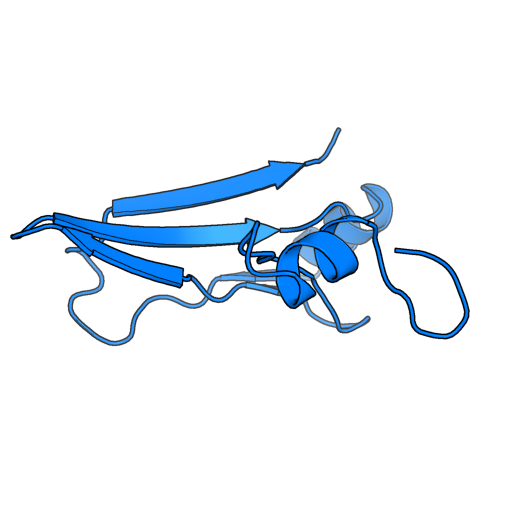 -3.575 0.541 11.840 1.00 96.50 80 PHE A C 1
ATOM 636 O O . PHE A 1 80 ? -4.351 0.489 10.889 1.00 96.50 80 PHE A O 1
ATOM 643 N N . ASN A 1 81 ? -2.265 0.713 11.666 1.00 96.06 81 ASN A N 1
ATOM 644 C CA . ASN A 1 81 ? -1.658 0.919 10.348 1.00 96.06 81 ASN A CA 1
ATOM 645 C C . ASN A 1 81 ? -1.003 -0.382 9.866 1.00 96.06 81 ASN A C 1
ATOM 647 O O . ASN A 1 81 ? -0.079 -0.875 10.508 1.00 96.06 81 ASN A O 1
ATOM 651 N N . ILE A 1 82 ? -1.455 -0.919 8.729 1.00 97.12 82 ILE A N 1
ATOM 652 C CA . ILE A 1 82 ? -0.846 -2.086 8.067 1.00 97.12 82 ILE A CA 1
ATOM 653 C C . ILE A 1 82 ? -0.276 -1.639 6.733 1.00 97.12 82 ILE A C 1
ATOM 655 O O . ILE A 1 82 ? -0.985 -1.004 5.959 1.00 97.12 82 ILE A O 1
ATOM 659 N N . PHE A 1 83 ? 0.963 -2.018 6.427 1.00 97.19 83 PHE A N 1
ATOM 660 C CA . PHE A 1 83 ? 1.564 -1.769 5.122 1.00 97.19 83 PHE A CA 1
ATOM 661 C C . PHE A 1 83 ? 1.939 -3.078 4.428 1.00 97.19 83 PHE A C 1
ATOM 663 O O . PHE A 1 83 ? 2.729 -3.860 4.951 1.00 97.19 83 PHE A O 1
ATOM 670 N N . VAL A 1 84 ? 1.365 -3.307 3.245 1.00 96.31 84 VAL A N 1
ATOM 671 C CA . VAL A 1 84 ? 1.657 -4.461 2.389 1.00 96.31 84 VAL A CA 1
ATOM 672 C C . VAL A 1 84 ? 2.583 -4.021 1.258 1.00 96.31 84 VAL A C 1
ATOM 674 O O . VAL A 1 84 ? 2.234 -3.137 0.473 1.00 96.31 84 VAL A O 1
ATOM 677 N N . LEU A 1 85 ? 3.749 -4.659 1.156 1.00 93.94 85 LEU A N 1
ATOM 678 C CA . LEU A 1 85 ? 4.710 -4.452 0.075 1.00 93.94 85 LEU A CA 1
ATOM 679 C C . LEU A 1 85 ? 5.230 -5.786 -0.468 1.00 93.94 85 LEU A C 1
ATOM 681 O O . LEU A 1 85 ? 5.188 -6.808 0.211 1.00 93.94 85 LEU A O 1
ATOM 685 N N . HIS A 1 86 ? 5.736 -5.753 -1.697 1.00 91.81 86 HIS A N 1
ATOM 686 C CA . HIS A 1 86 ? 6.391 -6.887 -2.344 1.00 91.81 86 HIS A CA 1
ATOM 687 C C . HIS A 1 86 ? 7.689 -6.407 -3.007 1.00 91.81 86 HIS A C 1
ATOM 689 O O . HIS A 1 86 ? 7.643 -5.848 -4.105 1.00 91.81 86 HIS A O 1
ATOM 695 N N . GLN A 1 87 ? 8.809 -6.554 -2.298 1.00 89.69 87 GLN A N 1
ATOM 696 C CA . GLN A 1 87 ? 10.161 -6.107 -2.672 1.00 89.69 87 GLN A CA 1
ATOM 697 C C . GLN A 1 87 ? 11.175 -7.196 -2.270 1.00 89.69 87 GLN A C 1
ATOM 699 O O . GLN A 1 87 ? 10.798 -8.089 -1.505 1.00 89.69 87 GLN A O 1
ATOM 704 N N . ASN A 1 88 ? 12.404 -7.135 -2.797 1.00 78.56 88 ASN A N 1
ATOM 705 C CA . ASN A 1 88 ? 13.487 -8.068 -2.447 1.00 78.56 88 ASN A CA 1
ATOM 706 C C . ASN A 1 88 ? 14.049 -7.852 -1.034 1.00 78.56 88 ASN A C 1
ATOM 708 O O . ASN A 1 88 ? 14.003 -6.703 -0.534 1.00 78.56 88 ASN A O 1
#

Secondary structure (DSSP, 8-state):
-BTTTTB-HHHHHHHTTS---------SS-EEEPPEEEEETTEEEEEEEE----HHHHHHHHHTT-EEEPPPSS-GGGEEEEEEE---

Organism: NCBI:txid1028688

Nearest PDB structures (foldseek):
  8bah-assembly1_B  TM=9.763E-01  e=9.908E-11  Homo sapiens
  3t1i-assembly1_B  TM=9.927E-01  e=4.579E-10  Homo sapiens
  4yke-assembly1_B  TM=9.721E-01  e=4.579E-10  Thermochaetoides thermophila DSM 1495
  4fcx-assembly2_B-2  TM=9.471E-01  e=8.563E-09  Schizosaccharomyces pombe 972h-
  4fcx-assembly2_A  TM=9.303E-01  e=1.903E-08  Schizosaccharomyces pombe 972h-

Foldseek 3Di:
DDDPVPDDPQNVCVVVVNDDDDQDDDDQQAGEWFFDWDDDPQAIETETEHEDDAPVSVVVCVVVVRYDYDADPPPRVRYDYHYDYDDD

Mean predicted aligned error: 4.57 Å

Radius of gyration: 14.81 Å; Cα contacts (8 Å, |Δi|>4): 119; chains: 1; bounding box: 34×24×42 Å

Solvent-accessible surface area (backbone atoms only — not comparable to full-atom values): 5472 Å² total; per-residue (Å²): 106,51,72,100,79,57,46,42,76,56,54,57,37,29,77,71,71,77,43,88,74,73,28,78,84,78,64,95,82,47,47,76,39,63,50,48,82,45,74,60,89,90,50,33,37,33,42,32,37,42,49,73,58,62,62,71,58,53,52,52,32,54,77,70,63,33,57,46,74,56,74,64,92,65,65,67,87,64,45,48,78,45,77,48,74,54,76,135

InterPro domains:
  IPR029052 Metallo-dependent phosphatase-like [G3DSA:3.60.21.10] (1-88)
  IPR029052 Metallo-dependent phosphatase-like [SSF56300] (5-88)

pLDDT: mean 90.17, std 7.81, range [62.38, 97.31]